Protein AF-A0A6G3XLE3-F1 (afdb_monomer)

Foldseek 3Di:
DQLVVLVVCVVVVVLVVSVVSLVVQCVVCVPDPDLVSNLSSLLSQLVSCVVVVNLPSVLVSLVVSLVSCVVVVVLLSNLSSLQSNLSSCVVVVHPCSVVSNVVSVD

Secondary structure (DSSP, 8-state):
--HHHHHHHHHTT-HHHHHHHHHHHHHHHTT-S-HHHHHHHHHHHHHHHHHTT-HHHHHHHHHHHHHHHHHTT-HHHHHHHHHHHHHHHHHTT-TTHHHHHHTT--

Organism: NCBI:txid2706086

Mean predicted aligned error: 3.11 Å

Structure (mmCIF, N/CA/C/O backbone):
data_AF-A0A6G3XLE3-F1
#
_entry.id   AF-A0A6G3XLE3-F1
#
loop_
_atom_site.group_PDB
_atom_site.id
_atom_site.type_symbol
_atom_site.label_atom_id
_atom_site.label_alt_id
_atom_site.label_comp_id
_atom_site.label_asym_id
_atom_site.label_entity_id
_atom_site.label_seq_id
_atom_site.pdbx_PDB_ins_code
_atom_site.Cartn_x
_atom_site.Cartn_y
_atom_site.Cartn_z
_atom_site.occupancy
_atom_site.B_iso_or_equiv
_atom_site.auth_seq_id
_atom_site.auth_comp_id
_atom_site.auth_asym_id
_atom_site.auth_atom_id
_atom_site.pdbx_PDB_model_num
ATOM 1 N N . PHE A 1 1 ? 13.761 4.399 -9.502 1.00 52.06 1 PHE A N 1
ATOM 2 C CA . PHE A 1 1 ? 13.855 5.876 -9.614 1.00 52.06 1 PHE A CA 1
ATOM 3 C C . PHE A 1 1 ? 12.525 6.623 -9.839 1.00 52.06 1 PHE A C 1
ATOM 5 O O . PHE A 1 1 ? 12.569 7.839 -9.907 1.00 52.06 1 PHE A O 1
ATOM 12 N N . ARG A 1 2 ? 11.335 5.990 -9.894 1.00 72.38 2 ARG A N 1
ATOM 13 C CA . ARG A 1 2 ? 10.063 6.714 -10.176 1.00 72.38 2 ARG A CA 1
ATOM 14 C C . ARG A 1 2 ? 9.137 6.922 -8.968 1.00 72.38 2 ARG A C 1
ATOM 16 O O . ARG A 1 2 ? 8.161 7.648 -9.059 1.00 72.38 2 ARG A O 1
ATOM 23 N N . THR A 1 3 ? 9.440 6.283 -7.848 1.00 76.50 3 THR A N 1
ATOM 24 C CA . THR A 1 3 ? 8.588 6.198 -6.652 1.00 76.50 3 THR A CA 1
ATOM 25 C C . THR A 1 3 ? 8.715 7.416 -5.747 1.00 76.50 3 THR A C 1
ATOM 27 O O . THR A 1 3 ? 7.705 7.960 -5.316 1.00 76.50 3 THR A O 1
ATOM 30 N N . HIS A 1 4 ? 9.937 7.922 -5.568 1.00 85.00 4 HIS A N 1
ATOM 31 C CA . HIS A 1 4 ? 10.199 9.189 -4.877 1.00 85.00 4 HIS A CA 1
ATOM 32 C C . HIS A 1 4 ? 9.500 10.388 -5.541 1.00 85.00 4 HIS A C 1
ATOM 34 O O . HIS A 1 4 ? 9.112 11.314 -4.842 1.00 85.00 4 HIS A O 1
ATOM 40 N N . ASP A 1 5 ? 9.290 10.352 -6.863 1.00 91.88 5 ASP A N 1
ATOM 41 C CA . ASP A 1 5 ? 8.582 11.411 -7.600 1.00 91.88 5 ASP A CA 1
ATOM 42 C C . ASP A 1 5 ? 7.114 11.527 -7.161 1.00 91.88 5 ASP A C 1
ATOM 44 O O . ASP A 1 5 ? 6.602 12.630 -7.022 1.00 91.88 5 ASP A O 1
ATOM 48 N N . VAL A 1 6 ? 6.445 10.408 -6.855 1.00 93.38 6 VAL A N 1
ATOM 49 C CA . VAL A 1 6 ? 5.062 10.441 -6.349 1.00 93.38 6 VAL A CA 1
ATOM 50 C C . VAL A 1 6 ? 5.002 11.150 -4.997 1.00 93.38 6 VAL A C 1
ATOM 52 O O . VAL A 1 6 ? 4.191 12.055 -4.814 1.00 93.38 6 VAL A O 1
ATOM 55 N N . PHE A 1 7 ? 5.884 10.778 -4.064 1.00 94.31 7 PHE A N 1
ATOM 56 C CA . PHE A 1 7 ? 5.935 11.416 -2.749 1.00 94.31 7 PHE A CA 1
ATOM 57 C C . PHE A 1 7 ? 6.344 12.885 -2.838 1.00 94.31 7 PHE A C 1
ATOM 59 O O . PHE A 1 7 ? 5.731 13.713 -2.177 1.00 94.31 7 PHE A O 1
ATOM 66 N N . ALA A 1 8 ? 7.324 13.227 -3.678 1.00 94.62 8 ALA A N 1
ATOM 67 C CA . ALA A 1 8 ? 7.747 14.610 -3.876 1.00 94.62 8 ALA A CA 1
ATOM 68 C C . ALA A 1 8 ? 6.590 15.477 -4.388 1.00 94.62 8 ALA A C 1
ATOM 70 O O . ALA A 1 8 ? 6.298 16.515 -3.802 1.00 94.62 8 ALA A O 1
ATOM 71 N N . ARG A 1 9 ? 5.876 15.021 -5.424 1.00 94.38 9 ARG A N 1
ATOM 72 C CA . ARG A 1 9 ? 4.690 15.713 -5.954 1.00 94.38 9 ARG A CA 1
ATOM 73 C C . ARG A 1 9 ? 3.607 15.867 -4.901 1.00 94.38 9 ARG A C 1
ATOM 75 O O . ARG A 1 9 ? 3.035 16.943 -4.765 1.00 94.38 9 ARG A O 1
ATOM 82 N N . TRP A 1 10 ? 3.363 14.814 -4.120 1.00 95.56 10 TRP A N 1
ATOM 83 C CA . TRP A 1 10 ? 2.411 14.873 -3.020 1.00 95.56 10 TRP A CA 1
ATOM 84 C C . TRP A 1 10 ? 2.825 15.942 -1.999 1.00 95.56 10 TRP A C 1
ATOM 86 O O . TRP A 1 10 ? 2.030 16.822 -1.692 1.00 95.56 10 TRP A O 1
ATOM 96 N N . LEU A 1 11 ? 4.077 15.934 -1.535 1.00 94.50 11 LEU A N 1
ATOM 97 C CA . LEU A 1 11 ? 4.604 16.898 -0.560 1.00 94.50 11 LEU A CA 1
ATOM 98 C C . LEU A 1 11 ? 4.607 18.344 -1.081 1.00 94.50 11 LEU A C 1
ATOM 100 O O . LEU A 1 11 ? 4.399 19.270 -0.305 1.00 94.50 11 LEU A O 1
ATOM 104 N N . MET A 1 12 ? 4.768 18.544 -2.391 1.00 96.62 12 MET A N 1
ATOM 105 C CA . MET A 1 12 ? 4.659 19.852 -3.052 1.00 96.62 12 MET A CA 1
ATOM 106 C C . MET A 1 12 ? 3.206 20.284 -3.318 1.00 96.62 12 MET A C 1
ATOM 108 O O . MET A 1 12 ? 2.972 21.261 -4.022 1.00 96.62 12 MET A O 1
ATOM 112 N N . SER A 1 13 ? 2.216 19.584 -2.752 1.00 95.06 13 SER A N 1
ATOM 113 C CA . SER A 1 13 ? 0.778 19.831 -2.954 1.00 95.06 13 SER A CA 1
ATOM 114 C C . SER A 1 13 ? 0.286 19.632 -4.398 1.00 95.06 13 SER A C 1
ATOM 116 O O . SER A 1 13 ? -0.838 20.003 -4.733 1.00 95.06 13 SER A O 1
ATOM 118 N N . GLU A 1 14 ? 1.060 18.957 -5.252 1.00 95.69 14 GLU A N 1
ATOM 119 C CA . GLU A 1 14 ? 0.671 18.581 -6.616 1.00 95.69 14 GLU A CA 1
ATOM 120 C C . GLU A 1 14 ? -0.164 17.281 -6.621 1.00 95.69 14 GLU A C 1
ATOM 122 O O . GLU A 1 14 ? 0.201 16.284 -7.253 1.00 95.69 14 GLU A O 1
ATOM 127 N N . ARG A 1 15 ? -1.298 17.262 -5.904 1.00 93.00 15 ARG A N 1
ATOM 128 C CA . ARG A 1 15 ? -2.103 16.043 -5.656 1.00 93.00 15 ARG A CA 1
ATOM 129 C C . ARG A 1 15 ? -2.466 15.280 -6.935 1.00 93.00 15 ARG A C 1
ATOM 131 O O . ARG A 1 15 ? -2.222 14.079 -7.036 1.00 93.00 15 ARG A O 1
ATOM 138 N N . SER A 1 16 ? -2.971 15.984 -7.950 1.00 92.44 16 SER A N 1
ATOM 139 C CA . SER A 1 16 ? -3.354 15.382 -9.236 1.00 92.44 16 SER A CA 1
ATOM 140 C C . SER A 1 16 ? -2.165 14.769 -9.980 1.00 92.44 16 SER A C 1
ATOM 142 O O . SER A 1 16 ? -2.296 13.706 -10.589 1.00 92.44 16 SER A O 1
ATOM 144 N N . ALA A 1 17 ? -0.992 15.408 -9.911 1.00 93.44 17 ALA A N 1
ATOM 145 C CA . ALA A 1 17 ? 0.221 14.904 -10.547 1.00 93.44 17 A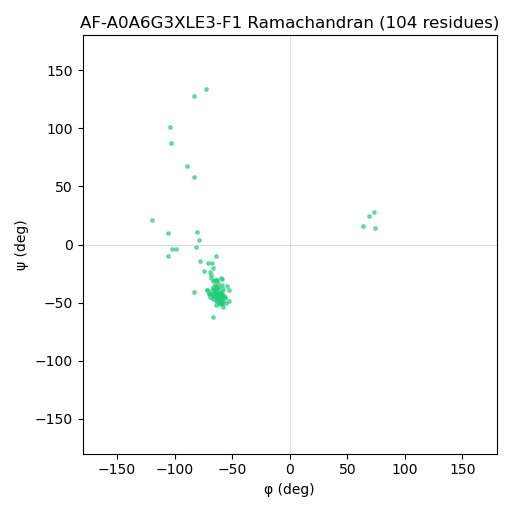LA A CA 1
ATOM 146 C C . ALA A 1 17 ? 0.774 13.678 -9.806 1.00 93.44 17 ALA A C 1
ATOM 148 O O . ALA A 1 17 ? 1.198 12.715 -10.447 1.00 93.44 17 ALA A O 1
ATOM 149 N N . ALA A 1 18 ? 0.719 13.676 -8.470 1.00 94.81 18 ALA A N 1
ATOM 150 C CA . ALA A 1 18 ? 1.073 12.518 -7.654 1.00 94.81 18 ALA A CA 1
ATOM 151 C C . ALA A 1 18 ? 0.177 11.312 -7.979 1.00 94.81 18 ALA A C 1
ATOM 153 O O . ALA A 1 18 ? 0.686 10.219 -8.236 1.00 94.81 18 ALA A O 1
ATOM 154 N N . ALA A 1 19 ? -1.141 11.521 -8.061 1.00 92.81 19 ALA A N 1
ATOM 155 C CA . ALA A 1 19 ? -2.099 10.475 -8.412 1.00 92.81 19 ALA A CA 1
ATOM 156 C C . ALA A 1 19 ? -1.857 9.912 -9.823 1.00 92.81 19 ALA A C 1
ATOM 158 O O . ALA A 1 19 ? -1.829 8.693 -10.015 1.00 92.81 19 ALA A O 1
ATOM 159 N N . GLU A 1 20 ? -1.635 10.775 -10.822 1.00 93.88 20 GLU A N 1
ATOM 160 C CA . GLU A 1 20 ? -1.362 10.306 -12.182 1.00 93.88 20 GLU A CA 1
ATOM 161 C C . GLU A 1 20 ? -0.042 9.540 -12.273 1.00 93.88 20 GLU A C 1
ATOM 163 O O . GLU A 1 20 ? 0.021 8.482 -12.905 1.00 93.88 20 GLU A O 1
ATOM 168 N N . GLN A 1 21 ? 0.998 10.013 -11.587 1.00 94.44 21 GLN A N 1
ATOM 169 C CA . GLN A 1 21 ? 2.272 9.310 -11.533 1.00 94.44 21 GLN A CA 1
ATOM 170 C C . GLN A 1 21 ? 2.149 7.955 -10.815 1.00 94.44 21 GLN A C 1
ATOM 172 O O . GLN A 1 21 ? 2.729 6.971 -11.279 1.00 94.44 21 GLN A O 1
ATOM 177 N N . GLY A 1 22 ? 1.349 7.865 -9.746 1.00 93.50 22 GLY A N 1
ATOM 178 C CA . GLY A 1 22 ? 1.032 6.610 -9.056 1.00 93.50 22 GLY A CA 1
ATOM 179 C C . GLY A 1 22 ? 0.351 5.590 -9.974 1.00 93.50 22 GLY A C 1
ATOM 180 O O . GLY A 1 22 ? 0.821 4.451 -10.095 1.00 93.50 22 GLY A O 1
ATOM 181 N N . ARG A 1 23 ? -0.680 6.016 -10.721 1.00 93.38 23 ARG A N 1
ATOM 182 C CA . ARG A 1 23 ? -1.354 5.179 -11.733 1.00 93.38 23 ARG A CA 1
ATOM 183 C C . ARG A 1 23 ? -0.411 4.759 -12.855 1.00 93.38 23 ARG A C 1
ATOM 185 O O . ARG A 1 23 ? -0.410 3.598 -13.270 1.00 93.38 23 ARG A O 1
ATOM 192 N N . ARG A 1 24 ? 0.416 5.683 -13.346 1.00 93.25 24 ARG A N 1
ATOM 193 C CA . ARG A 1 24 ? 1.420 5.401 -14.377 1.00 93.25 24 ARG A CA 1
ATOM 194 C C . ARG A 1 24 ? 2.414 4.344 -13.906 1.00 93.25 24 ARG A C 1
ATOM 196 O O . ARG A 1 24 ? 2.744 3.444 -14.675 1.00 93.25 24 ARG A O 1
ATOM 203 N N . LEU A 1 25 ? 2.865 4.429 -12.657 1.00 92.62 25 LEU A N 1
ATOM 204 C CA . LEU A 1 25 ? 3.790 3.467 -12.074 1.00 92.62 25 LEU A CA 1
ATOM 205 C C . LEU A 1 25 ? 3.176 2.062 -11.996 1.00 92.62 25 LEU A C 1
ATOM 207 O O . LEU A 1 25 ? 3.832 1.095 -12.377 1.00 92.62 25 LEU A O 1
ATOM 211 N N . LEU A 1 26 ? 1.909 1.940 -11.592 1.00 93.44 26 LEU A N 1
ATOM 212 C CA . LEU A 1 26 ? 1.207 0.654 -11.610 1.00 93.44 26 LEU A CA 1
ATOM 213 C C . LEU A 1 26 ? 1.136 0.075 -13.030 1.00 93.44 26 LEU A C 1
ATOM 215 O O . LEU A 1 26 ? 1.494 -1.085 -13.227 1.00 93.44 26 LEU A O 1
ATOM 219 N N . ARG A 1 27 ? 0.751 0.872 -14.036 1.00 92.75 27 ARG A N 1
ATOM 220 C CA . ARG A 1 27 ? 0.673 0.402 -15.435 1.00 92.75 27 ARG A CA 1
ATOM 221 C C . ARG A 1 27 ? 2.015 -0.115 -15.953 1.00 92.75 27 ARG A C 1
ATOM 223 O O . ARG A 1 27 ? 2.078 -1.180 -16.553 1.00 92.75 27 ARG A O 1
ATOM 230 N N . LEU A 1 28 ? 3.094 0.619 -15.694 1.00 91.94 28 LEU A N 1
ATOM 231 C CA . LEU A 1 28 ? 4.432 0.264 -16.178 1.00 91.94 28 LEU A CA 1
ATOM 232 C C . LEU A 1 28 ? 5.011 -0.989 -15.519 1.00 91.94 28 LEU A C 1
ATOM 234 O O . LEU A 1 28 ? 5.864 -1.646 -16.104 1.00 91.94 28 LEU A O 1
ATOM 238 N N . THR A 1 29 ? 4.580 -1.294 -14.299 1.00 91.88 29 THR A N 1
ATOM 239 C CA . THR A 1 29 ? 5.121 -2.405 -13.507 1.00 91.88 29 THR A CA 1
ATOM 240 C C . THR A 1 29 ? 4.260 -3.661 -13.572 1.00 91.88 29 THR A C 1
ATOM 242 O O . THR A 1 29 ? 4.659 -4.689 -13.040 1.00 91.88 29 THR A O 1
ATOM 245 N N . GLN A 1 30 ? 3.102 -3.608 -14.240 1.00 87.25 30 GLN A N 1
ATOM 246 C CA . GLN A 1 30 ? 2.181 -4.741 -14.376 1.00 87.25 30 GLN A CA 1
ATOM 247 C C . GLN A 1 30 ? 2.829 -5.963 -15.045 1.00 87.25 30 GLN A C 1
ATOM 249 O O . GLN A 1 30 ? 2.519 -7.089 -14.674 1.00 87.25 30 GLN A O 1
ATOM 254 N N . TRP A 1 31 ? 3.733 -5.726 -15.995 1.00 82.62 31 TRP A N 1
ATOM 255 C CA . TRP A 1 31 ? 4.397 -6.762 -16.792 1.00 82.62 31 TRP A CA 1
ATOM 256 C C . TRP A 1 31 ? 5.919 -6.742 -16.619 1.00 82.62 31 TRP A C 1
ATOM 258 O O . TRP A 1 31 ? 6.644 -7.185 -17.501 1.00 82.62 31 TRP A O 1
ATOM 268 N N . SER A 1 32 ? 6.417 -6.162 -15.522 1.00 79.12 32 SER A N 1
ATOM 269 C CA . SER A 1 32 ? 7.857 -6.149 -15.262 1.00 79.12 32 SER A CA 1
ATOM 270 C C . SER A 1 32 ? 8.324 -7.546 -14.858 1.00 79.12 32 SER A C 1
ATOM 272 O O . SER A 1 32 ? 7.747 -8.150 -13.954 1.00 79.12 32 SER A O 1
ATOM 274 N N . ASP A 1 33 ? 9.432 -8.008 -15.441 1.00 81.81 33 ASP A N 1
ATOM 275 C CA . ASP A 1 33 ? 10.132 -9.233 -15.016 1.00 81.81 33 ASP A CA 1
ATOM 276 C C . ASP A 1 33 ? 10.700 -9.119 -13.589 1.00 81.81 33 ASP A C 1
ATOM 278 O O . ASP A 1 33 ? 11.178 -10.088 -12.998 1.00 81.81 33 ASP A O 1
ATOM 282 N N . LYS A 1 34 ? 10.672 -7.909 -13.021 1.00 88.06 34 LYS A N 1
ATOM 283 C CA . LYS A 1 34 ? 11.172 -7.589 -11.690 1.00 88.06 34 LYS A CA 1
ATOM 284 C C . LYS A 1 34 ? 9.997 -7.417 -10.722 1.00 88.06 34 LYS A C 1
ATOM 286 O O . LYS A 1 34 ? 9.413 -6.333 -10.664 1.00 88.06 34 LYS A O 1
ATOM 291 N N . PRO A 1 35 ? 9.676 -8.424 -9.889 1.00 89.00 35 PRO A N 1
ATOM 292 C CA . PRO A 1 35 ? 8.536 -8.350 -8.970 1.00 89.00 35 PRO A CA 1
ATOM 293 C C . PRO A 1 35 ? 8.649 -7.190 -7.969 1.00 89.00 35 PRO A C 1
ATOM 295 O O . PRO A 1 35 ? 7.638 -6.613 -7.568 1.00 89.00 35 PRO A O 1
ATOM 298 N N . TRP A 1 36 ? 9.875 -6.785 -7.618 1.00 90.62 36 TRP A N 1
ATOM 299 C CA . TRP A 1 36 ? 10.123 -5.659 -6.717 1.00 90.62 36 TRP A CA 1
ATOM 300 C C . TRP A 1 36 ? 9.641 -4.311 -7.276 1.00 90.62 36 TRP A C 1
ATOM 302 O O . TRP A 1 36 ? 9.205 -3.468 -6.495 1.00 90.62 36 TRP A O 1
ATOM 312 N N . ASP A 1 37 ? 9.645 -4.108 -8.600 1.00 92.88 37 ASP A N 1
ATOM 313 C CA . ASP A 1 37 ? 9.144 -2.868 -9.211 1.00 92.88 37 ASP A CA 1
ATOM 314 C C . ASP A 1 37 ? 7.640 -2.704 -8.942 1.00 92.88 37 ASP A C 1
ATOM 316 O O . ASP A 1 37 ? 7.165 -1.625 -8.578 1.00 92.88 37 ASP A O 1
ATOM 320 N N . ARG A 1 38 ? 6.883 -3.799 -9.088 1.00 94.62 38 ARG A N 1
ATOM 321 C CA . ARG A 1 38 ? 5.435 -3.817 -8.858 1.00 94.62 38 ARG A CA 1
ATOM 322 C C . ARG A 1 38 ? 5.098 -3.667 -7.380 1.00 94.62 38 ARG A C 1
ATOM 324 O O . ARG A 1 38 ? 4.205 -2.895 -7.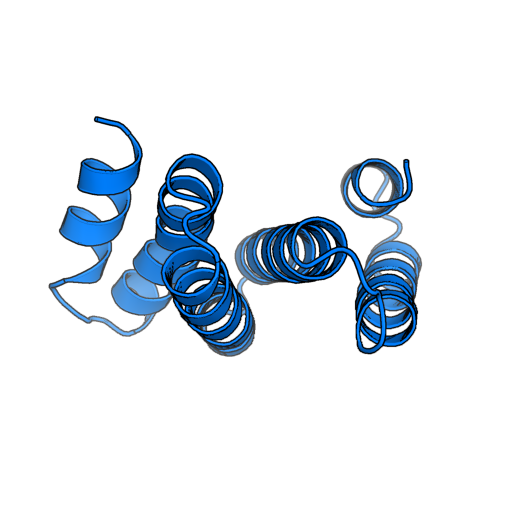039 1.00 94.62 38 ARG A O 1
ATOM 331 N N . VAL A 1 39 ? 5.828 -4.358 -6.510 1.00 95.94 39 VAL A N 1
ATOM 332 C CA . VAL A 1 39 ? 5.691 -4.228 -5.053 1.00 95.94 39 VAL A CA 1
ATOM 333 C C . VAL A 1 39 ? 5.948 -2.788 -4.604 1.00 95.94 39 VAL A C 1
ATOM 335 O O . VAL A 1 39 ? 5.152 -2.225 -3.852 1.00 95.94 39 VAL A O 1
ATOM 338 N N . GLN A 1 40 ? 6.996 -2.147 -5.126 1.00 94.94 40 GLN A N 1
ATOM 339 C CA . GLN A 1 40 ? 7.293 -0.753 -4.815 1.00 94.94 40 GLN A CA 1
ATOM 340 C C . GLN A 1 40 ? 6.180 0.193 -5.298 1.00 94.94 40 GLN A C 1
ATOM 342 O O . GLN A 1 40 ? 5.834 1.150 -4.605 1.00 94.94 40 GLN A O 1
ATOM 347 N N . ALA A 1 41 ? 5.593 -0.076 -6.468 1.00 95.50 41 ALA A N 1
ATOM 348 C CA . ALA A 1 41 ? 4.466 0.694 -6.983 1.00 95.50 41 ALA A CA 1
ATOM 349 C C . ALA A 1 41 ? 3.225 0.595 -6.090 1.00 95.50 41 ALA A C 1
ATOM 351 O O . ALA A 1 41 ? 2.588 1.611 -5.811 1.00 95.50 41 ALA A O 1
ATOM 352 N N . LEU A 1 42 ? 2.906 -0.614 -5.626 1.00 97.19 42 LEU A N 1
ATOM 353 C CA . LEU A 1 42 ? 1.801 -0.861 -4.701 1.00 97.19 42 LEU A CA 1
ATOM 354 C C . LEU A 1 42 ? 2.033 -0.148 -3.367 1.00 97.19 42 LEU A C 1
ATOM 356 O O . LEU A 1 42 ? 1.139 0.542 -2.891 1.00 97.19 42 LEU A O 1
ATOM 360 N N . TYR A 1 43 ? 3.250 -0.217 -2.822 1.00 97.06 43 TYR A N 1
ATOM 361 C CA . TYR A 1 43 ? 3.601 0.467 -1.577 1.00 97.06 43 TYR A CA 1
ATOM 362 C C . TYR A 1 43 ? 3.384 1.981 -1.656 1.00 97.06 43 TYR A C 1
ATOM 364 O O . TYR A 1 43 ? 2.722 2.559 -0.799 1.00 97.06 43 TYR A O 1
ATOM 372 N N . VAL A 1 44 ? 3.886 2.629 -2.711 1.00 96.69 44 VAL A N 1
ATOM 373 C CA . VAL A 1 44 ? 3.727 4.080 -2.874 1.00 96.69 44 VAL A CA 1
ATOM 374 C C . VAL A 1 44 ? 2.259 4.485 -2.987 1.00 96.69 44 VAL A C 1
ATOM 376 O O . VAL A 1 44 ? 1.849 5.449 -2.344 1.00 96.69 44 VAL A O 1
ATOM 379 N N . ASN A 1 45 ? 1.460 3.750 -3.766 1.00 97.69 45 ASN A N 1
ATOM 380 C CA . ASN A 1 45 ? 0.032 4.046 -3.890 1.00 97.69 45 ASN A CA 1
ATOM 381 C C . ASN A 1 45 ? -0.715 3.803 -2.566 1.00 97.69 45 ASN A C 1
ATOM 383 O O . ASN A 1 45 ? -1.589 4.592 -2.224 1.00 97.69 45 ASN A O 1
ATOM 387 N N . ALA A 1 46 ? -0.338 2.779 -1.792 1.00 98.00 46 ALA A N 1
ATOM 388 C CA . ALA A 1 46 ? -0.929 2.505 -0.483 1.00 98.00 46 ALA A CA 1
ATOM 389 C C . ALA A 1 46 ? -0.650 3.627 0.535 1.00 98.00 46 ALA A C 1
ATOM 391 O O . ALA A 1 46 ? -1.553 4.047 1.254 1.00 98.00 46 ALA A O 1
ATOM 392 N N . ILE A 1 47 ? 0.582 4.146 0.573 1.00 97.25 47 ILE A N 1
ATOM 393 C CA . ILE A 1 47 ? 0.960 5.258 1.460 1.00 97.25 47 ILE A CA 1
ATOM 394 C C . ILE A 1 47 ? 0.240 6.550 1.074 1.00 97.25 47 ILE A C 1
ATOM 396 O O . ILE A 1 47 ? -0.296 7.229 1.944 1.00 97.25 47 ILE A O 1
ATOM 400 N N . VAL A 1 48 ? 0.195 6.882 -0.220 1.00 96.94 48 VAL A N 1
ATOM 401 C CA . VAL A 1 48 ? -0.515 8.085 -0.677 1.00 96.94 48 VAL A CA 1
ATOM 402 C C . VAL A 1 48 ? -2.007 7.985 -0.371 1.00 96.94 48 VAL A C 1
ATOM 404 O O . VAL A 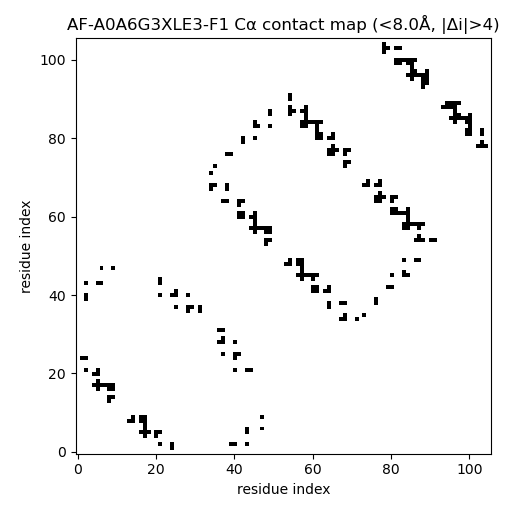1 48 ? -2.569 8.949 0.129 1.00 96.94 48 VAL A O 1
ATOM 407 N N . ALA A 1 49 ? -2.633 6.827 -0.598 1.00 97.44 49 ALA A N 1
ATOM 408 C CA . ALA A 1 49 ? -4.028 6.608 -0.222 1.00 97.44 49 ALA A CA 1
ATOM 409 C C . ALA A 1 49 ? -4.255 6.829 1.283 1.00 97.44 49 ALA A C 1
ATOM 411 O O . ALA A 1 49 ? -5.187 7.530 1.666 1.00 97.44 49 ALA A O 1
ATOM 412 N N . ALA A 1 50 ? -3.353 6.328 2.133 1.00 97.31 50 ALA A N 1
ATOM 413 C CA . ALA A 1 50 ? -3.431 6.574 3.569 1.00 97.31 50 ALA A CA 1
ATOM 414 C C . ALA A 1 50 ? -3.318 8.069 3.919 1.00 97.31 50 ALA A C 1
ATOM 416 O O . ALA A 1 50 ? -4.070 8.568 4.754 1.00 97.31 50 ALA A O 1
ATOM 417 N N . TRP A 1 51 ? -2.427 8.811 3.257 1.00 95.94 51 TRP A N 1
ATOM 418 C CA . TRP A 1 51 ? -2.294 10.257 3.461 1.00 95.94 51 TRP A CA 1
ATOM 419 C C . TRP A 1 51 ? -3.486 11.076 2.954 1.00 95.94 51 TRP A C 1
ATOM 421 O O . TRP A 1 51 ? -3.762 12.140 3.502 1.00 95.94 51 TRP A O 1
ATOM 431 N N . GLU A 1 52 ? -4.190 10.594 1.931 1.00 95.75 52 GLU A N 1
ATOM 432 C CA . GLU A 1 52 ? -5.434 11.193 1.428 1.00 95.75 52 GLU A CA 1
ATOM 433 C C . GLU A 1 52 ? -6.668 10.784 2.252 1.00 95.75 52 GLU A C 1
ATOM 435 O O . GLU A 1 52 ? -7.772 11.251 1.980 1.00 95.75 52 GLU A O 1
ATOM 440 N N . GLY A 1 53 ? -6.506 9.930 3.270 1.00 96.38 53 GLY A N 1
ATOM 441 C CA . GLY A 1 53 ? -7.623 9.450 4.080 1.00 96.38 53 GLY A CA 1
ATOM 442 C C . GLY A 1 53 ? -8.511 8.432 3.359 1.00 96.38 53 GLY A C 1
ATOM 443 O O . GLY A 1 53 ? -9.693 8.338 3.677 1.00 96.38 53 GLY A O 1
ATOM 444 N N . ASP A 1 54 ? -7.954 7.674 2.410 1.00 97.75 54 ASP A N 1
ATOM 445 C CA . ASP A 1 54 ? -8.636 6.624 1.643 1.00 97.75 54 ASP A CA 1
ATOM 446 C C . ASP A 1 54 ? -8.235 5.221 2.161 1.00 97.75 54 ASP A C 1
ATOM 448 O O . ASP A 1 54 ? -7.258 4.625 1.681 1.00 97.75 54 ASP A O 1
ATOM 452 N N . PRO A 1 55 ? -8.943 4.680 3.177 1.00 97.88 55 PRO A N 1
ATOM 453 C CA . PRO A 1 55 ? -8.653 3.362 3.741 1.00 97.88 55 PRO A CA 1
ATOM 454 C C . PRO A 1 55 ? -8.912 2.217 2.763 1.00 97.88 55 PRO A C 1
ATOM 456 O O . PRO A 1 55 ? -8.179 1.228 2.797 1.00 97.88 55 PRO A O 1
ATOM 459 N N . ASP A 1 56 ? -9.880 2.344 1.857 1.00 98.12 56 ASP A N 1
ATOM 460 C CA . ASP A 1 56 ? -10.216 1.279 0.911 1.00 98.12 56 ASP A CA 1
ATOM 461 C C . ASP A 1 56 ? -9.095 1.088 -0.118 1.00 98.12 56 ASP A C 1
ATOM 463 O O . ASP A 1 56 ? -8.640 -0.039 -0.367 1.00 98.12 56 ASP A O 1
ATOM 467 N N . ALA A 1 57 ? -8.578 2.186 -0.678 1.00 97.81 57 ALA A N 1
ATOM 468 C CA . ALA A 1 57 ? -7.450 2.131 -1.599 1.00 97.81 57 ALA A CA 1
ATOM 469 C C . ALA A 1 57 ? -6.154 1.718 -0.886 1.00 97.81 57 ALA A C 1
ATOM 471 O O . ALA A 1 57 ? -5.419 0.869 -1.403 1.00 97.81 57 ALA A O 1
ATOM 472 N N . ALA A 1 58 ? -5.886 2.250 0.313 1.00 98.44 58 ALA A N 1
ATOM 473 C CA . ALA A 1 58 ? -4.716 1.867 1.106 1.00 98.44 58 ALA A CA 1
ATOM 474 C C . ALA A 1 58 ? -4.720 0.363 1.426 1.00 98.44 58 ALA A C 1
ATOM 476 O O . ALA A 1 58 ? -3.705 -0.316 1.238 1.00 98.44 58 ALA A O 1
ATOM 477 N N . GLY A 1 59 ? -5.877 -0.171 1.828 1.00 98.25 59 GLY A N 1
ATOM 478 C CA . GLY A 1 59 ? -6.083 -1.592 2.086 1.00 98.25 59 GLY A CA 1
ATOM 47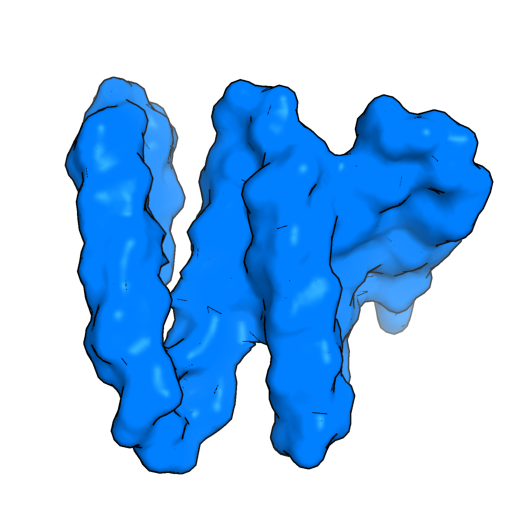9 C C . GLY A 1 59 ? -5.905 -2.442 0.829 1.00 98.25 59 GLY A C 1
ATOM 480 O O . GLY A 1 59 ? -5.170 -3.428 0.856 1.00 98.25 59 GLY A O 1
ATOM 481 N N . THR A 1 60 ? -6.499 -2.030 -0.293 1.00 98.44 60 THR A N 1
ATOM 482 C CA . THR A 1 60 ? -6.406 -2.755 -1.571 1.00 98.44 60 THR A CA 1
ATOM 483 C C . THR A 1 60 ? -4.965 -2.855 -2.069 1.00 98.44 60 THR A C 1
ATOM 485 O O . THR A 1 60 ? -4.481 -3.949 -2.371 1.00 98.44 60 THR A O 1
ATOM 488 N N . PHE A 1 61 ? -4.246 -1.730 -2.136 1.00 98.38 61 PHE A N 1
ATOM 489 C CA . PHE A 1 61 ? -2.851 -1.725 -2.580 1.00 98.38 61 PHE A CA 1
ATOM 490 C C . PHE A 1 61 ? -1.933 -2.441 -1.585 1.00 98.38 61 PHE A C 1
ATOM 492 O O . PHE A 1 61 ? -1.048 -3.191 -2.002 1.00 98.38 61 PHE A O 1
ATOM 499 N N . GLY A 1 62 ? -2.169 -2.253 -0.283 1.00 98.00 62 GLY A N 1
ATOM 500 C CA . GLY A 1 62 ? -1.444 -2.934 0.785 1.00 98.00 62 GLY A CA 1
ATOM 501 C C . GLY A 1 62 ? -1.570 -4.454 0.690 1.00 98.00 62 GLY A C 1
ATOM 502 O O . GLY A 1 62 ? -0.558 -5.150 0.656 1.00 98.00 62 GLY A O 1
ATOM 503 N N . ALA A 1 63 ? -2.793 -4.976 0.568 1.00 98.25 63 ALA A N 1
ATOM 504 C CA . ALA A 1 63 ? -3.061 -6.410 0.464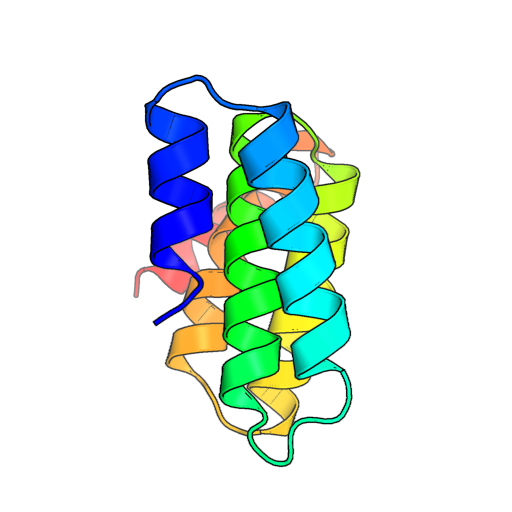 1.00 98.25 63 ALA A CA 1
ATOM 505 C C . ALA A 1 63 ? -2.414 -7.038 -0.780 1.00 98.25 63 ALA A C 1
ATOM 507 O O . ALA A 1 63 ? -1.683 -8.022 -0.651 1.00 98.25 63 ALA A O 1
ATOM 508 N N . GLN A 1 64 ? -2.594 -6.426 -1.958 1.00 97.94 64 GLN A N 1
ATOM 509 C CA . GLN A 1 64 ? -1.948 -6.887 -3.195 1.00 97.94 64 GLN A CA 1
ATOM 510 C C . GLN A 1 64 ? -0.420 -6.886 -3.074 1.00 97.94 64 GLN A C 1
ATOM 512 O O . GLN A 1 64 ? 0.257 -7.796 -3.553 1.00 97.94 64 GLN A O 1
ATOM 517 N N . GLY A 1 65 ? 0.140 -5.856 -2.436 1.00 97.44 65 GLY A N 1
ATOM 518 C CA . GLY A 1 65 ? 1.577 -5.755 -2.232 1.00 97.44 65 GLY A CA 1
ATOM 519 C C . GLY A 1 65 ? 2.101 -6.837 -1.293 1.00 97.44 65 GLY A C 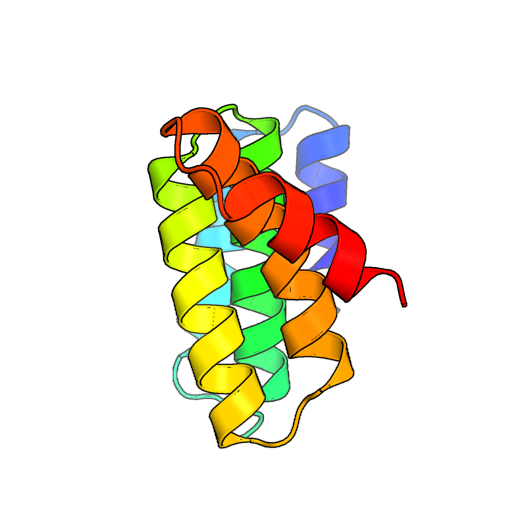1
ATOM 520 O O . GLY A 1 65 ? 3.141 -7.429 -1.587 1.00 97.44 65 GLY A O 1
ATOM 521 N N . VAL A 1 66 ? 1.404 -7.109 -0.184 1.00 97.81 66 VAL A N 1
ATOM 522 C CA . VAL A 1 66 ? 1.768 -8.180 0.759 1.00 97.81 66 VAL A CA 1
ATOM 523 C C . VAL A 1 66 ? 1.737 -9.534 0.059 1.00 97.81 66 VAL A C 1
ATOM 525 O O . VAL A 1 66 ? 2.722 -10.266 0.135 1.00 97.81 66 VAL A O 1
ATOM 528 N N . GLU A 1 67 ? 0.662 -9.847 -0.668 1.00 97.38 67 GLU A N 1
ATOM 529 C CA . GLU A 1 67 ? 0.528 -11.103 -1.414 1.00 97.38 67 GLU A CA 1
ATOM 530 C C . GLU A 1 67 ? 1.700 -11.303 -2.383 1.00 97.38 67 GLU A C 1
ATOM 532 O O . GLU A 1 67 ? 2.378 -12.335 -2.359 1.00 97.38 67 GLU A O 1
ATOM 537 N N . LEU A 1 68 ? 2.000 -10.281 -3.189 1.00 96.75 68 LEU A N 1
ATOM 538 C CA . LEU A 1 68 ? 3.092 -10.338 -4.154 1.00 96.75 68 LEU A CA 1
ATOM 539 C C . LEU A 1 68 ? 4.464 -10.442 -3.469 1.00 96.75 68 LEU A C 1
ATOM 541 O O . LEU A 1 68 ? 5.333 -11.187 -3.923 1.00 96.75 68 LEU A O 1
ATOM 545 N N . SER A 1 69 ? 4.657 -9.730 -2.358 1.00 96.75 69 SER A N 1
ATOM 546 C CA . SER A 1 69 ? 5.903 -9.776 -1.589 1.00 96.75 69 SER A CA 1
ATOM 547 C C . SER A 1 69 ? 6.143 -11.162 -0.996 1.00 96.75 69 SER A C 1
ATOM 549 O O . SER A 1 69 ? 7.254 -11.679 -1.095 1.00 96.75 69 SER A O 1
ATOM 551 N N . VAL A 1 70 ? 5.107 -11.795 -0.438 1.00 96.88 70 VAL A N 1
ATOM 552 C CA . VAL A 1 70 ? 5.175 -13.167 0.089 1.00 96.88 70 VAL A CA 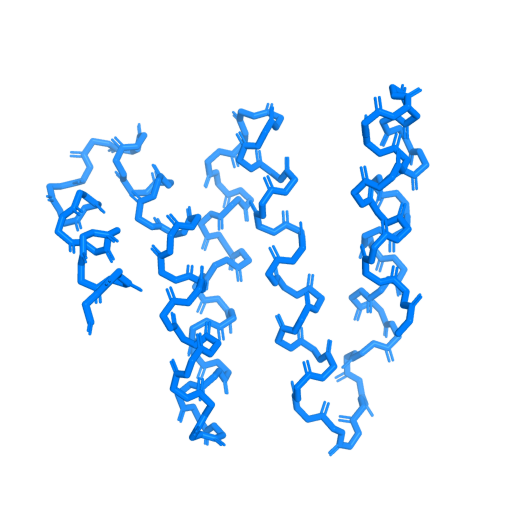1
ATOM 553 C C . VAL A 1 70 ? 5.488 -14.157 -1.030 1.00 96.88 70 VAL A C 1
ATOM 555 O O . VAL A 1 70 ? 6.422 -14.946 -0.894 1.00 96.88 70 VAL A O 1
ATOM 558 N N . LYS A 1 71 ? 4.783 -14.064 -2.166 1.00 96.75 71 LYS A N 1
ATOM 559 C CA . LYS A 1 71 ? 4.993 -14.937 -3.333 1.00 96.75 71 LYS A CA 1
ATOM 560 C C . LYS A 1 71 ? 6.445 -14.947 -3.824 1.00 96.75 71 LYS A C 1
ATOM 562 O O . LYS A 1 71 ? 6.925 -15.981 -4.279 1.00 96.75 71 LYS A O 1
ATOM 567 N N . HIS A 1 72 ? 7.136 -13.811 -3.743 1.00 95.75 72 HIS A N 1
ATOM 568 C CA . HIS A 1 72 ? 8.504 -13.650 -4.243 1.00 95.75 72 HIS A CA 1
ATOM 569 C C . HIS A 1 72 ? 9.581 -13.598 -3.144 1.00 95.75 72 HIS A C 1
ATOM 571 O O . HIS A 1 72 ? 10.729 -13.278 -3.445 1.00 95.75 72 HIS A O 1
ATOM 577 N N . GLY A 1 73 ? 9.245 -13.901 -1.884 1.00 95.94 73 GLY A N 1
ATOM 578 C CA . GLY A 1 73 ? 10.217 -13.925 -0.780 1.00 95.94 73 GLY A CA 1
ATOM 579 C C . GLY A 1 73 ? 10.772 -12.549 -0.383 1.00 95.94 73 GLY A C 1
ATOM 580 O O . GLY A 1 73 ? 11.864 -12.454 0.171 1.00 95.94 73 GLY A O 1
ATOM 581 N N . LEU A 1 74 ? 10.038 -11.468 -0.657 1.00 95.19 74 LEU A N 1
ATOM 582 C CA . LEU A 1 74 ? 10.437 -10.086 -0.379 1.00 95.19 74 LEU A CA 1
ATOM 583 C C . LEU A 1 74 ? 9.989 -9.662 1.032 1.00 95.19 74 LEU A C 1
ATOM 585 O O . LEU A 1 74 ? 9.109 -8.814 1.193 1.00 95.19 74 LEU A O 1
ATOM 589 N N . SER A 1 75 ? 10.577 -10.265 2.068 1.00 93.94 75 SER A N 1
ATOM 590 C CA . SER A 1 75 ? 10.144 -10.105 3.469 1.00 93.94 75 SER A CA 1
ATOM 591 C C . SER A 1 75 ? 10.110 -8.648 3.947 1.00 93.94 75 SER A C 1
ATOM 593 O O . SER A 1 75 ? 9.103 -8.218 4.508 1.00 93.94 75 SER A O 1
ATOM 595 N N . SER A 1 76 ? 11.145 -7.854 3.656 1.00 92.81 76 SER A N 1
ATOM 596 C CA . SER A 1 76 ? 11.190 -6.432 4.032 1.00 92.81 76 SER A CA 1
ATOM 597 C C . SER A 1 76 ? 10.065 -5.620 3.384 1.00 92.81 76 SER A C 1
ATOM 599 O O . SER A 1 76 ? 9.502 -4.724 4.007 1.00 92.81 76 SER A O 1
ATOM 601 N N . TRP A 1 77 ? 9.698 -5.944 2.142 1.00 95.19 77 TRP A N 1
ATOM 602 C CA . TRP A 1 77 ? 8.579 -5.288 1.470 1.00 95.19 77 TRP A CA 1
ATOM 603 C C 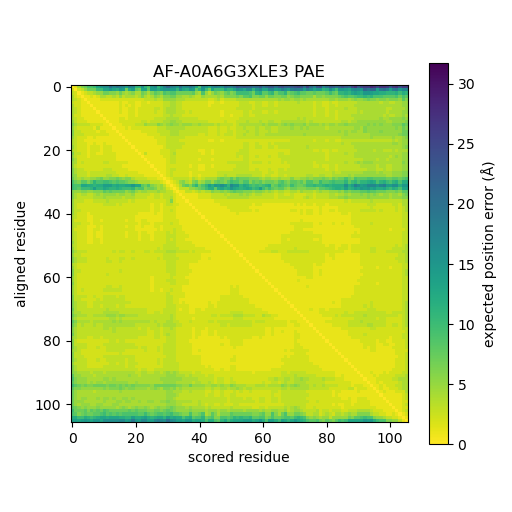. TRP A 1 77 ? 7.231 -5.705 2.044 1.00 95.19 77 TRP A C 1
ATOM 605 O O . TRP A 1 77 ? 6.367 -4.850 2.223 1.00 95.19 77 TRP A O 1
ATOM 615 N N . SER A 1 78 ? 7.070 -6.986 2.383 1.00 96.38 78 SER A N 1
ATOM 616 C CA . SER A 1 78 ? 5.879 -7.472 3.082 1.00 96.38 78 SER A CA 1
ATOM 617 C C . SER A 1 78 ? 5.669 -6.711 4.395 1.00 96.38 78 SER A C 1
ATOM 619 O O . SER A 1 78 ? 4.573 -6.211 4.642 1.00 96.38 78 SER A O 1
ATOM 621 N N . ALA A 1 79 ? 6.730 -6.527 5.190 1.00 95.75 79 ALA A N 1
ATOM 622 C CA . ALA A 1 79 ? 6.685 -5.716 6.406 1.00 95.75 79 ALA A CA 1
ATOM 623 C C . ALA A 1 79 ? 6.253 -4.268 6.111 1.00 95.75 79 ALA A C 1
ATOM 625 O O . ALA A 1 79 ? 5.243 -3.815 6.641 1.00 95.75 79 ALA A O 1
ATOM 626 N N . MET A 1 80 ? 6.918 -3.569 5.186 1.00 95.88 80 MET A N 1
ATOM 627 C CA . MET A 1 80 ? 6.554 -2.184 4.845 1.00 95.88 80 MET A CA 1
ATOM 628 C C . MET A 1 80 ? 5.102 -2.032 4.364 1.00 95.88 80 MET A C 1
ATOM 630 O O . MET A 1 80 ? 4.438 -1.065 4.721 1.00 95.88 80 MET A O 1
ATOM 634 N N . LEU A 1 81 ? 4.582 -2.984 3.586 1.00 97.62 81 LEU A N 1
ATOM 635 C CA . LEU A 1 81 ? 3.198 -2.974 3.094 1.00 97.62 81 LEU A CA 1
ATOM 636 C C . LEU A 1 81 ? 2.159 -3.324 4.167 1.00 97.62 81 LEU A C 1
ATOM 638 O O . LEU A 1 81 ? 1.004 -2.906 4.056 1.00 97.62 81 LEU A O 1
ATOM 642 N N . ASN A 1 82 ? 2.554 -4.030 5.228 1.00 97.62 82 ASN A N 1
ATOM 643 C CA . ASN A 1 82 ? 1.689 -4.271 6.381 1.00 97.62 82 ASN A CA 1
ATOM 644 C C . ASN A 1 82 ? 1.369 -2.989 7.160 1.00 97.62 82 ASN A C 1
ATOM 646 O O . ASN A 1 82 ? 0.346 -2.959 7.840 1.00 97.62 82 ASN A O 1
ATOM 650 N N . VAL A 1 83 ? 2.170 -1.927 7.023 1.00 97.56 83 VAL A N 1
ATOM 651 C CA . VAL A 1 83 ? 1.900 -0.630 7.661 1.00 97.56 83 VAL A CA 1
ATOM 652 C C . VAL A 1 83 ? 0.641 0.044 7.087 1.00 97.56 83 VAL A C 1
ATOM 654 O O . VAL A 1 83 ? -0.326 0.186 7.837 1.00 97.56 83 VAL A O 1
ATOM 657 N N . PRO A 1 84 ? 0.559 0.409 5.787 1.00 97.69 84 PRO A N 1
ATOM 658 C CA . PRO A 1 84 ? -0.654 1.016 5.232 1.00 97.69 84 PRO A CA 1
ATOM 659 C C . PRO A 1 84 ? -1.857 0.060 5.243 1.00 97.69 84 PRO A C 1
ATOM 661 O O . PRO A 1 84 ? -2.988 0.506 5.420 1.00 97.69 84 PRO A O 1
ATOM 664 N N . LEU A 1 85 ? -1.633 -1.256 5.131 1.00 98.31 85 LEU A N 1
ATOM 665 C CA . LEU A 1 85 ? -2.702 -2.245 5.281 1.00 98.31 85 LEU A CA 1
ATOM 666 C C . LEU A 1 85 ? -3.254 -2.277 6.715 1.00 98.31 85 LEU A C 1
ATOM 668 O O . LEU A 1 85 ? -4.465 -2.271 6.908 1.00 98.31 85 LEU A O 1
ATOM 672 N N . GLY A 1 86 ? -2.388 -2.300 7.729 1.00 97.94 86 GLY A N 1
ATOM 673 C CA . GLY A 1 86 ? -2.798 -2.265 9.132 1.00 97.94 86 GLY A CA 1
ATOM 674 C C . GLY A 1 86 ? -3.487 -0.951 9.510 1.00 97.94 86 GLY A C 1
ATOM 675 O O . GLY A 1 86 ? -4.464 -0.963 10.262 1.00 97.94 86 GLY A O 1
ATOM 676 N N . TRP A 1 87 ? -3.053 0.166 8.922 1.00 98.38 87 TRP A N 1
ATOM 677 C CA . TRP A 1 87 ? -3.732 1.456 9.043 1.00 98.38 87 TRP A CA 1
ATOM 678 C C . TRP A 1 87 ? -5.161 1.397 8.482 1.00 98.38 87 TRP A C 1
ATOM 680 O O . TRP A 1 87 ? -6.106 1.742 9.192 1.00 98.38 87 TRP A O 1
ATOM 690 N N . ALA A 1 88 ? -5.338 0.867 7.266 1.00 98.38 88 ALA A N 1
ATOM 691 C CA . ALA A 1 88 ? -6.653 0.696 6.643 1.00 98.38 88 ALA A CA 1
ATOM 692 C C . ALA A 1 88 ? -7.584 -0.206 7.473 1.00 98.38 88 ALA A C 1
ATOM 694 O O . ALA A 1 88 ? -8.736 0.143 7.721 1.00 98.38 88 ALA A O 1
ATOM 695 N N . LEU A 1 89 ? -7.065 -1.332 7.975 1.00 98.12 89 LEU A N 1
ATOM 696 C CA . LEU A 1 89 ? -7.801 -2.242 8.860 1.00 98.12 89 LEU A CA 1
ATOM 697 C C . LEU A 1 89 ? -8.240 -1.543 10.155 1.00 98.12 89 LEU A C 1
ATOM 699 O O . LEU A 1 89 ? -9.380 -1.698 10.586 1.00 98.12 89 LEU A O 1
ATOM 703 N N . THR A 1 90 ? -7.364 -0.726 10.742 1.00 97.88 90 THR A N 1
ATOM 704 C CA . THR A 1 90 ? -7.683 0.062 11.943 1.00 97.88 90 THR A CA 1
ATOM 705 C C . THR A 1 90 ? -8.802 1.066 11.661 1.00 97.88 90 THR A C 1
ATOM 707 O O . THR A 1 90 ? -9.741 1.170 12.448 1.00 97.88 90 THR A O 1
ATOM 710 N N . HIS A 1 91 ? -8.751 1.755 10.516 1.00 96.69 91 HIS A N 1
ATOM 711 C CA . HIS A 1 91 ? -9.811 2.667 10.072 1.00 96.69 91 HIS A CA 1
ATOM 712 C C . HIS A 1 91 ? -11.151 1.959 9.834 1.00 96.69 91 HIS A C 1
ATOM 714 O O . HIS A 1 91 ? -12.201 2.531 10.116 1.00 96.69 91 HIS A O 1
ATOM 720 N N . ALA A 1 92 ? -11.125 0.701 9.391 1.00 95.62 92 ALA A N 1
ATOM 721 C CA . ALA A 1 92 ? -12.310 -0.142 9.249 1.00 95.62 92 ALA A CA 1
ATOM 722 C C . ALA A 1 92 ? -12.814 -0.745 10.581 1.00 95.62 92 ALA A C 1
ATOM 724 O O . ALA A 1 92 ? -13.742 -1.553 10.579 1.00 95.62 92 ALA A O 1
ATOM 725 N N . GLY A 1 93 ? -12.205 -0.400 11.724 1.00 96.44 93 GLY A N 1
ATOM 726 C CA . GLY A 1 93 ? -12.569 -0.936 13.040 1.00 96.44 93 GLY A CA 1
ATOM 727 C C . GLY A 1 93 ? -12.117 -2.381 13.282 1.00 96.44 93 GLY A C 1
ATOM 728 O O . GLY A 1 93 ? -12.576 -3.018 14.234 1.00 96.44 93 GLY A O 1
ATOM 729 N N . GLN A 1 94 ? -11.223 -2.912 12.443 1.00 97.00 94 GLN A N 1
ATOM 730 C CA . GLN A 1 94 ? -10.711 -4.275 12.554 1.00 97.00 94 GLN A CA 1
ATOM 731 C C . GLN A 1 94 ? -9.559 -4.342 13.565 1.00 97.00 94 GLN A C 1
ATOM 733 O O . GLN A 1 94 ? -8.587 -3.582 13.503 1.00 97.00 94 GLN A O 1
ATOM 738 N N . ARG A 1 95 ? -9.673 -5.261 14.531 1.00 94.75 95 ARG A N 1
ATOM 739 C CA . ARG A 1 95 ? -8.790 -5.339 15.713 1.00 94.75 95 ARG A CA 1
ATOM 740 C C . ARG A 1 95 ? -7.364 -5.762 15.368 1.00 94.75 95 ARG A C 1
ATOM 742 O O . ARG A 1 95 ? -6.434 -5.451 16.106 1.00 94.75 95 ARG A O 1
ATOM 749 N N . GLU A 1 96 ? -7.191 -6.455 14.254 1.00 94.31 96 GLU A N 1
ATOM 750 C CA . GLU A 1 96 ? -5.905 -6.888 13.721 1.00 94.31 96 GLU A CA 1
ATOM 751 C C . GLU A 1 96 ? -5.055 -5.741 13.159 1.00 94.31 96 GLU A C 1
ATOM 753 O O . GLU A 1 96 ? -3.851 -5.926 12.989 1.00 94.31 96 GLU A O 1
ATOM 758 N N . GLY A 1 97 ? -5.634 -4.561 12.899 1.00 95.69 97 GLY A N 1
ATOM 759 C CA . GLY A 1 97 ? -4.936 -3.458 12.239 1.00 95.69 97 GLY A CA 1
ATOM 760 C C . GLY A 1 97 ? -3.697 -2.969 12.995 1.00 95.69 97 GLY A C 1
ATOM 761 O O . GLY A 1 97 ? -2.605 -2.914 12.425 1.00 95.69 97 GLY A O 1
ATOM 762 N N . ILE A 1 98 ? -3.834 -2.695 14.296 1.00 95.62 98 ILE A N 1
ATOM 763 C CA . ILE A 1 98 ? -2.721 -2.242 15.147 1.00 95.62 98 ILE A CA 1
ATOM 764 C C . ILE A 1 98 ? -1.629 -3.319 15.278 1.00 95.62 98 ILE A C 1
ATOM 766 O O . ILE A 1 98 ? -0.476 -3.008 14.969 1.00 95.62 98 ILE A O 1
ATOM 770 N N . PRO A 1 99 ? -1.932 -4.581 15.657 1.00 95.88 99 PRO A N 1
ATOM 771 C CA . PRO A 1 99 ? -0.933 -5.651 15.673 1.00 95.88 99 PRO A CA 1
ATOM 772 C C . PRO A 1 99 ? -0.177 -5.804 14.349 1.00 95.88 99 PRO A C 1
ATOM 774 O O . PRO A 1 99 ? 1.035 -6.009 14.349 1.00 95.88 99 PRO A O 1
ATOM 777 N N . LYS A 1 100 ? -0.869 -5.656 13.214 1.00 93.50 100 LYS A N 1
ATOM 778 C CA . LYS A 1 100 ? -0.263 -5.765 11.883 1.00 93.50 100 LYS A CA 1
ATOM 779 C C . LYS A 1 100 ? 0.760 -4.660 11.613 1.00 93.50 100 LYS A C 1
ATOM 781 O O . LYS A 1 100 ? 1.800 -4.948 11.029 1.00 93.50 100 LYS A O 1
ATOM 786 N N . MET A 1 101 ? 0.501 -3.435 12.078 1.00 94.50 101 MET A N 1
ATOM 787 C CA . MET A 1 101 ? 1.469 -2.333 12.010 1.00 94.50 101 MET A CA 1
ATOM 788 C C . MET A 1 101 ? 2.647 -2.539 12.966 1.00 94.50 101 MET A C 1
ATOM 790 O O . MET A 1 101 ? 3.783 -2.302 12.573 1.00 94.50 101 MET A O 1
ATOM 794 N N . MET A 1 102 ? 2.409 -2.999 14.199 1.00 93.56 102 MET A N 1
ATOM 795 C CA . MET A 1 102 ? 3.495 -3.214 15.167 1.00 93.56 102 MET A CA 1
ATOM 796 C C . MET A 1 102 ? 4.470 -4.298 14.702 1.00 93.56 102 MET A C 1
ATOM 798 O O . MET A 1 102 ? 5.679 -4.090 14.738 1.00 93.56 102 MET A O 1
ATOM 802 N N . ASN A 1 103 ? 3.949 -5.417 14.196 1.00 90.81 103 ASN A N 1
ATOM 803 C CA . ASN A 1 103 ? 4.768 -6.530 13.713 1.00 90.81 103 ASN A CA 1
ATOM 804 C C . ASN A 1 103 ? 5.577 -6.181 12.451 1.00 90.81 103 ASN A C 1
ATOM 806 O O . ASN A 1 103 ? 6.488 -6.914 12.088 1.00 90.81 103 ASN A O 1
ATOM 810 N N . ALA A 1 104 ? 5.241 -5.091 11.755 1.00 87.56 104 ALA A N 1
ATOM 811 C CA . ALA A 1 104 ? 6.015 -4.600 10.618 1.00 87.56 104 ALA A CA 1
ATOM 812 C C . ALA A 1 104 ? 7.293 -3.844 11.026 1.00 87.56 104 ALA A C 1
ATOM 814 O O . ALA A 1 104 ? 8.134 -3.579 10.169 1.00 87.56 104 ALA A O 1
ATOM 815 N N . LEU A 1 105 ? 7.414 -3.459 12.302 1.00 76.19 105 LEU A N 1
ATOM 816 C CA . LEU A 1 105 ? 8.507 -2.639 12.842 1.00 76.19 105 LEU A CA 1
ATOM 817 C C . LEU A 1 105 ? 9.558 -3.458 13.611 1.00 76.19 105 LEU A C 1
ATOM 819 O O . LEU A 1 105 ? 10.548 -2.890 14.069 1.00 76.19 105 LEU A O 1
ATOM 823 N N . THR A 1 106 ? 9.324 -4.759 13.771 1.00 69.94 106 THR A N 1
ATOM 824 C CA . THR A 1 106 ? 10.155 -5.719 14.515 1.00 69.94 106 THR A CA 1
ATOM 825 C C . THR A 1 106 ? 10.796 -6.721 13.576 1.00 69.94 106 THR A C 1
ATOM 827 O O . THR A 1 106 ? 11.999 -7.000 13.752 1.00 69.94 106 THR A O 1
#

Sequence (106 aa):
FRTHDVFARWLMSERSAAAEQGRRLLRLTQWSDKPWDRVQALYVNAIVAAWEGDPDAAGTFGAQGVELSVKHGLSSWSAMLNVPLGWALTHAGQREGIPKMMNALT

pLDDT: mean 93.67, std 6.73, range [52.06, 98.44]

Nearest PDB structures (foldseek):
  3ro3-assembly1_A  TM=8.557E-01  e=7.551E-02  Mus musculus
  4yvo-assembly1_A  TM=8.496E-01  e=1.396E-01  Arabidopsis thaliana
  4jhr-assembly1_B  TM=8.487E-01  e=2.328E-01  Mus musculus
  4wnd-assembly1_A  TM=8.501E-01  e=2.102E-01  Homo sapiens
  4jhr-assembly1_A  TM=8.4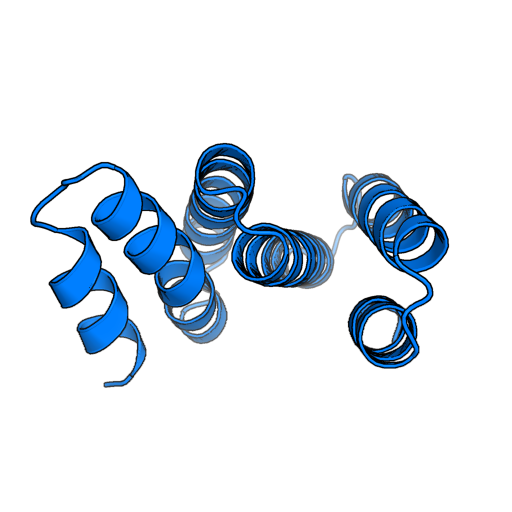86E-01  e=2.579E-01  Mus musculus

Solvent-accessible surface area (backbone atoms only — not comparable to full-atom values): 5270 Å² total; per-residue (Å²): 139,70,65,67,55,28,55,50,29,42,76,71,69,36,52,72,60,16,52,51,48,40,54,49,43,45,64,66,24,72,79,46,95,48,66,66,56,34,36,51,32,24,42,52,44,5,49,52,24,49,75,72,70,33,40,67,56,3,28,52,28,10,50,55,21,27,54,53,18,59,77,69,71,36,62,73,56,25,27,60,18,27,36,35,22,12,50,18,31,41,75,71,71,39,81,62,8,60,60,39,34,56,64,39,77,111

Radius of gyration: 13.17 Å; Cα contacts (8 Å, |Δi|>4): 155; chains: 1; bounding box: 26×35×32 Å